Protein AF-A0A2V7RE16-F1 (afdb_monomer_lite)

Foldseek 3Di:
DAFEAELNRTDPVCPPPPDPVFWPDKDWFQAPVRDDPSRPDPRCRRIYIYTYGNVHHDPPDD

pLDDT: mean 85.07, std 10.39, range [45.22, 95.56]

Secondary structure (DSSP, 8-state):
-PEEEETTEE-TTHHHHS-GGGEEEEEEE-STTTS-GGG--TTGGG-EEEEEETT-------

Sequence (62 aa):
LPEFIVDGQVMNDFGPVTPIRDIVALEVYTGPTEVPGEYAGRYAGCGVIVVWTRSGPTRKRK

Structure (mmCIF, N/CA/C/O backbone):
data_AF-A0A2V7RE16-F1
#
_entry.id   AF-A0A2V7RE16-F1
#
loop_
_atom_site.group_PDB
_atom_site.id
_atom_site.type_symbol
_atom_site.label_atom_id
_atom_site.label_alt_id
_atom_site.label_comp_id
_atom_site.label_asym_id
_atom_site.label_entity_id
_atom_site.label_seq_id
_atom_site.pdbx_PDB_ins_code
_atom_site.Cartn_x
_atom_site.Cartn_y
_atom_site.Cartn_z
_atom_site.occupancy
_atom_site.B_iso_or_equiv
_atom_site.auth_seq_id
_atom_site.auth_comp_id
_atom_site.auth_asym_id
_atom_site.auth_atom_id
_atom_site.pdbx_PDB_model_num
ATOM 1 N N . LEU A 1 1 ? 3.352 10.489 0.723 1.00 78.94 1 LEU A N 1
ATOM 2 C CA . LEU A 1 1 ? 2.825 9.583 -0.325 1.00 78.94 1 LEU A CA 1
ATOM 3 C C . LEU A 1 1 ? 2.300 8.342 0.387 1.00 78.94 1 LEU A C 1
ATOM 5 O O . LEU A 1 1 ? 2.834 8.068 1.460 1.00 78.94 1 LEU A O 1
ATOM 9 N N . PRO A 1 2 ? 1.254 7.671 -0.123 1.00 86.56 2 PRO A N 1
ATOM 10 C CA . PRO A 1 2 ? 0.723 6.467 0.516 1.00 86.56 2 PRO A CA 1
ATOM 11 C C . PRO A 1 2 ? 1.788 5.365 0.585 1.00 86.56 2 PRO A C 1
ATOM 13 O O . PRO A 1 2 ? 2.723 5.353 -0.221 1.00 86.56 2 PRO A O 1
ATOM 16 N N . GLU A 1 3 ? 1.641 4.452 1.542 1.00 89.81 3 GLU A N 1
ATOM 17 C CA . GLU A 1 3 ? 2.470 3.246 1.643 1.00 89.81 3 GLU A CA 1
ATOM 18 C C . GLU A 1 3 ? 1.936 2.151 0.712 1.00 89.81 3 GLU A C 1
ATOM 20 O O . GLU A 1 3 ? 0.738 1.878 0.695 1.00 89.81 3 GLU A O 1
ATOM 25 N N . PHE A 1 4 ? 2.819 1.509 -0.052 1.00 90.38 4 PHE A N 1
ATOM 26 C CA . PHE A 1 4 ? 2.474 0.350 -0.876 1.00 90.38 4 PHE A CA 1
ATOM 27 C C . PHE A 1 4 ? 2.852 -0.938 -0.155 1.00 90.38 4 PHE A C 1
ATOM 29 O O . PHE A 1 4 ? 3.989 -1.095 0.295 1.00 90.38 4 PHE A O 1
ATOM 36 N N . ILE A 1 5 ? 1.910 -1.873 -0.074 1.00 90.94 5 ILE A N 1
ATOM 37 C CA . ILE A 1 5 ? 2.107 -3.186 0.537 1.00 90.94 5 ILE A CA 1
ATOM 38 C C . ILE A 1 5 ? 1.850 -4.243 -0.523 1.00 90.94 5 ILE A C 1
ATOM 40 O O . ILE A 1 5 ? 0.733 -4.377 -1.000 1.00 90.94 5 ILE A O 1
ATOM 44 N N . VAL A 1 6 ? 2.873 -5.007 -0.879 1.00 91.56 6 VAL A N 1
ATOM 45 C CA . VAL A 1 6 ? 2.815 -6.031 -1.923 1.00 91.56 6 VAL A CA 1
ATOM 46 C C . VAL A 1 6 ? 2.971 -7.378 -1.258 1.00 91.56 6 VAL A C 1
ATOM 48 O O . VAL A 1 6 ? 3.995 -7.639 -0.623 1.00 91.56 6 VAL A O 1
ATOM 51 N N . ASP A 1 7 ? 1.936 -8.211 -1.339 1.00 91.38 7 ASP A N 1
ATOM 52 C CA . ASP A 1 7 ? 1.929 -9.550 -0.742 1.00 91.38 7 ASP A CA 1
ATOM 53 C C . ASP A 1 7 ? 2.355 -9.544 0.748 1.00 91.38 7 ASP A C 1
ATOM 55 O O . ASP A 1 7 ? 3.029 -10.448 1.250 1.00 91.38 7 ASP A O 1
ATOM 59 N N . GLY A 1 8 ? 1.973 -8.478 1.462 1.00 89.81 8 GLY A N 1
ATOM 60 C CA . GLY A 1 8 ? 2.275 -8.260 2.878 1.00 89.81 8 GLY A CA 1
ATOM 61 C C . GLY A 1 8 ? 3.646 -7.641 3.178 1.00 89.81 8 GLY A C 1
ATOM 62 O O . GLY A 1 8 ? 4.040 -7.607 4.343 1.00 89.81 8 GLY A O 1
ATOM 63 N N . GLN A 1 9 ? 4.408 -7.180 2.182 1.00 88.75 9 GLN A N 1
ATOM 64 C CA . GLN A 1 9 ? 5.687 -6.478 2.364 1.00 88.75 9 GLN A CA 1
ATOM 65 C C . GLN A 1 9 ? 5.583 -5.016 1.923 1.00 88.75 9 GLN A C 1
ATOM 67 O O . GLN A 1 9 ? 5.052 -4.725 0.857 1.00 88.75 9 GLN A O 1
ATOM 72 N N . VAL A 1 10 ? 6.116 -4.087 2.723 1.00 88.94 10 VAL A N 1
ATOM 73 C CA . VAL A 1 10 ? 6.160 -2.666 2.345 1.00 88.94 10 VAL A CA 1
ATOM 74 C C . VAL A 1 10 ? 7.148 -2.487 1.189 1.00 88.94 10 VAL A C 1
ATOM 76 O O . VAL A 1 10 ? 8.343 -2.726 1.357 1.00 88.94 10 VAL A O 1
ATOM 79 N N . MET A 1 11 ? 6.647 -2.071 0.028 1.00 85.31 11 MET A N 1
ATOM 80 C CA . MET A 1 11 ? 7.397 -1.922 -1.224 1.00 85.31 11 MET A CA 1
ATOM 81 C C . MET A 1 11 ? 6.976 -0.641 -1.948 1.00 85.31 11 MET A C 1
ATOM 83 O O . MET A 1 11 ? 6.152 -0.649 -2.859 1.00 85.31 11 MET A O 1
ATOM 87 N N . ASN A 1 12 ? 7.560 0.489 -1.547 1.00 81.44 12 ASN A N 1
ATOM 88 C CA . ASN A 1 12 ? 7.272 1.799 -2.148 1.00 81.44 12 ASN A CA 1
ATOM 89 C C . ASN A 1 12 ? 7.945 2.009 -3.522 1.00 81.44 12 ASN A C 1
ATOM 91 O O . ASN A 1 12 ? 7.699 3.013 -4.186 1.00 81.44 12 ASN A O 1
ATOM 95 N N . ASP A 1 13 ? 8.772 1.062 -3.959 1.00 80.25 13 ASP A N 1
ATOM 96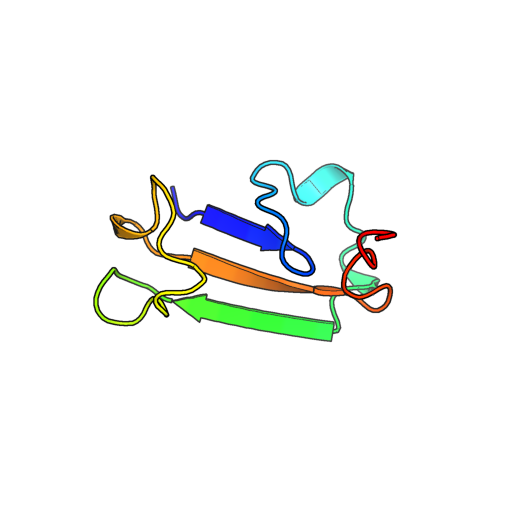 C CA . ASP A 1 13 ? 9.419 0.974 -5.270 1.00 80.25 13 ASP A CA 1
ATOM 97 C C . ASP A 1 13 ? 8.707 -0.020 -6.207 1.00 80.25 13 ASP A C 1
ATOM 99 O O . ASP A 1 13 ? 9.296 -0.495 -7.164 1.00 80.25 13 ASP A O 1
ATOM 103 N N . PHE A 1 14 ? 7.432 -0.323 -5.959 1.00 69.44 14 PHE A N 1
ATOM 104 C CA . PHE A 1 14 ? 6.601 -1.324 -6.642 1.00 69.44 14 PHE A CA 1
ATOM 105 C C . PHE A 1 14 ? 6.757 -1.459 -8.177 1.00 69.44 14 PHE A C 1
ATOM 107 O O . PHE A 1 14 ? 6.738 -2.572 -8.707 1.00 69.44 14 PHE A O 1
ATOM 114 N N . GLY A 1 15 ? 6.898 -0.341 -8.899 1.00 69.19 15 GLY A N 1
ATOM 115 C CA . GLY A 1 15 ? 6.760 -0.264 -10.361 1.00 69.19 15 GLY A CA 1
ATOM 116 C C . GLY A 1 15 ? 7.728 -1.114 -11.208 1.00 69.19 15 GLY A C 1
ATOM 117 O O . GLY A 1 15 ? 7.263 -1.770 -12.138 1.00 69.19 15 GLY A O 1
ATOM 118 N N . PRO A 1 16 ? 9.051 -1.134 -10.952 1.00 74.38 16 PRO A N 1
ATOM 119 C CA . PRO A 1 16 ? 10.008 -1.866 -11.784 1.00 74.38 16 PRO A CA 1
ATOM 120 C C . PRO A 1 16 ? 10.046 -3.374 -11.510 1.00 74.38 16 PRO A C 1
ATOM 122 O O . PRO A 1 16 ? 10.525 -4.130 -12.352 1.00 74.38 16 PRO A O 1
ATOM 125 N N . VAL A 1 17 ? 9.587 -3.811 -10.334 1.00 76.25 17 VAL A N 1
ATOM 126 C CA . VAL A 1 17 ? 9.782 -5.186 -9.839 1.00 76.25 17 VAL A CA 1
ATOM 127 C C . VAL A 1 17 ? 8.507 -6.021 -9.824 1.00 76.25 17 VAL A C 1
ATOM 129 O O . VAL A 1 17 ? 8.593 -7.242 -9.718 1.00 76.25 17 VAL A O 1
ATOM 132 N N . THR A 1 18 ? 7.338 -5.395 -9.981 1.00 80.00 18 THR A N 1
ATOM 133 C CA . THR A 1 18 ? 6.053 -6.102 -10.001 1.00 80.00 18 THR A CA 1
ATOM 134 C C . THR A 1 18 ? 5.388 -5.964 -11.367 1.00 80.00 18 THR A C 1
ATOM 136 O O . THR A 1 18 ? 4.883 -4.889 -11.701 1.00 80.00 18 THR A O 1
ATOM 139 N N . PRO A 1 19 ? 5.359 -7.027 -12.192 1.00 85.75 19 PRO A N 1
ATOM 140 C CA . PRO A 1 19 ? 4.653 -6.990 -13.462 1.00 85.75 19 PRO A CA 1
ATOM 141 C C . PRO A 1 19 ? 3.168 -6.689 -13.237 1.00 85.75 19 PRO A C 1
ATOM 143 O O . PRO A 1 19 ? 2.477 -7.418 -12.533 1.00 85.75 19 PRO A O 1
ATOM 146 N N . ILE A 1 20 ? 2.643 -5.652 -13.897 1.00 87.81 20 ILE A N 1
ATOM 147 C CA . ILE A 1 20 ? 1.233 -5.231 -13.753 1.00 87.81 20 ILE A CA 1
ATOM 148 C C . ILE A 1 20 ? 0.260 -6.389 -14.033 1.00 87.81 20 ILE A C 1
ATOM 150 O O . ILE A 1 20 ? -0.793 -6.491 -13.413 1.00 87.81 20 ILE A O 1
ATOM 154 N N . ARG A 1 21 ? 0.623 -7.298 -14.948 1.00 90.69 21 ARG A N 1
ATOM 155 C CA . ARG A 1 21 ? -0.191 -8.470 -15.312 1.00 90.69 21 ARG A CA 1
ATOM 156 C C . ARG A 1 21 ? -0.383 -9.463 -14.164 1.00 90.69 21 ARG A C 1
ATOM 158 O O . ARG A 1 21 ? -1.331 -10.247 -14.215 1.00 90.69 21 ARG A O 1
ATOM 165 N N . ASP A 1 22 ? 0.496 -9.441 -13.171 1.00 91.00 22 ASP A N 1
ATOM 166 C CA . ASP A 1 22 ? 0.460 -10.367 -12.044 1.00 91.00 22 ASP A CA 1
ATOM 167 C C . ASP A 1 22 ? -0.360 -9.832 -10.871 1.00 91.00 22 ASP A C 1
ATOM 169 O O . ASP A 1 22 ? -0.612 -10.586 -9.936 1.00 91.00 22 ASP A O 1
ATOM 173 N N . ILE A 1 23 ? -0.832 -8.582 -10.931 1.00 91.94 23 ILE A N 1
ATOM 174 C CA . ILE A 1 23 ? -1.749 -8.011 -9.941 1.00 91.94 23 ILE A CA 1
ATOM 175 C C . ILE A 1 23 ? -3.109 -8.701 -10.076 1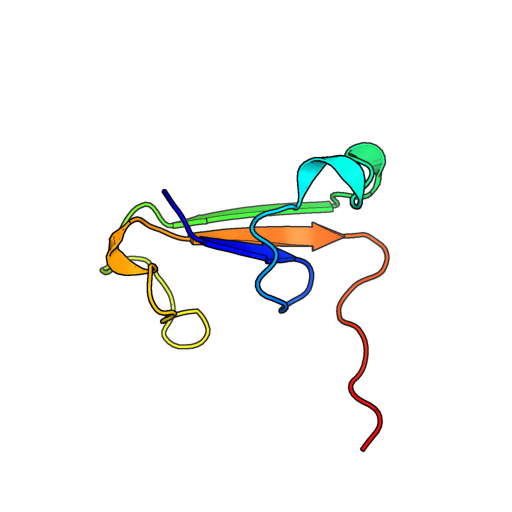.00 91.94 23 ILE A C 1
ATOM 177 O O . ILE A 1 23 ? -3.722 -8.682 -11.144 1.00 91.94 23 ILE A O 1
ATOM 181 N N . VAL A 1 24 ? -3.584 -9.304 -8.988 1.00 95.56 24 VAL A N 1
ATOM 182 C CA . VAL A 1 24 ? -4.898 -9.968 -8.935 1.00 95.56 24 VAL A CA 1
ATOM 183 C C . VAL A 1 24 ? -5.942 -9.136 -8.204 1.00 95.56 24 VAL A C 1
ATOM 185 O O . VAL A 1 24 ? -7.129 -9.268 -8.491 1.00 95.56 24 VAL A O 1
ATOM 188 N N . ALA A 1 25 ? -5.511 -8.275 -7.283 1.00 95.00 25 ALA A N 1
ATOM 189 C CA . ALA A 1 25 ? -6.382 -7.383 -6.534 1.00 95.00 25 ALA A CA 1
ATOM 190 C C . ALA A 1 25 ? -5.614 -6.153 -6.034 1.00 95.00 25 ALA A C 1
ATOM 192 O O . ALA A 1 25 ? -4.393 -6.195 -5.848 1.00 95.00 25 ALA A O 1
ATOM 193 N N . LEU A 1 26 ? -6.365 -5.078 -5.802 1.00 93.94 26 LEU A N 1
ATOM 194 C CA . LEU A 1 26 ? -5.909 -3.841 -5.182 1.00 93.94 26 LEU A CA 1
ATOM 195 C C . LEU A 1 26 ? -6.939 -3.397 -4.151 1.00 93.94 26 LEU A C 1
ATOM 197 O O . LEU A 1 26 ? -8.135 -3.386 -4.445 1.00 93.94 26 LEU A O 1
ATOM 201 N N . GLU A 1 27 ? -6.467 -2.978 -2.986 1.00 95.06 27 GLU A N 1
ATOM 202 C CA . GLU A 1 27 ? -7.287 -2.334 -1.967 1.00 95.06 27 GLU A CA 1
ATOM 203 C C . GLU A 1 27 ? -6.652 -1.001 -1.594 1.00 95.06 27 GLU A C 1
ATOM 205 O O . GLU A 1 27 ? -5.435 -0.888 -1.441 1.00 95.06 27 GLU A O 1
ATOM 210 N N . VAL A 1 28 ? -7.484 0.033 -1.527 1.00 94.81 28 VAL A N 1
ATOM 211 C CA . VAL A 1 28 ? -7.042 1.413 -1.356 1.00 94.81 28 VAL A CA 1
ATOM 212 C C . VAL A 1 28 ? -7.697 1.966 -0.107 1.00 94.81 28 VAL A C 1
ATOM 214 O O . VAL A 1 28 ? -8.915 2.118 -0.062 1.00 94.81 28 VAL A O 1
ATOM 217 N N . TYR A 1 29 ? -6.870 2.312 0.871 1.00 94.31 29 TYR A N 1
ATOM 218 C CA . TYR A 1 29 ? -7.276 3.013 2.081 1.00 94.31 29 TYR A CA 1
ATOM 219 C C . TYR A 1 29 ? -6.789 4.450 1.995 1.00 94.31 29 TYR A C 1
ATOM 221 O O . TYR A 1 29 ? -5.590 4.704 1.854 1.00 94.31 29 TYR A O 1
ATOM 229 N N . THR A 1 30 ? -7.707 5.405 2.070 1.00 91.88 30 THR A N 1
ATOM 230 C CA . THR A 1 30 ? -7.404 6.813 1.773 1.00 91.88 30 THR A CA 1
ATOM 231 C C . THR A 1 30 ? -6.953 7.614 2.988 1.00 91.88 30 THR A C 1
ATOM 233 O O . THR A 1 30 ? -6.450 8.729 2.844 1.00 91.88 30 THR A O 1
ATOM 236 N N . GLY A 1 31 ? -7.077 7.047 4.187 1.00 88.31 31 GLY A N 1
ATOM 237 C CA . GLY A 1 31 ? -6.673 7.717 5.410 1.00 88.31 31 GLY A CA 1
ATOM 238 C C . GLY A 1 31 ? -6.627 6.805 6.635 1.00 88.31 31 GLY A C 1
ATOM 239 O O . GLY A 1 31 ? -7.062 5.655 6.587 1.00 88.31 31 GLY A O 1
ATOM 240 N N . PR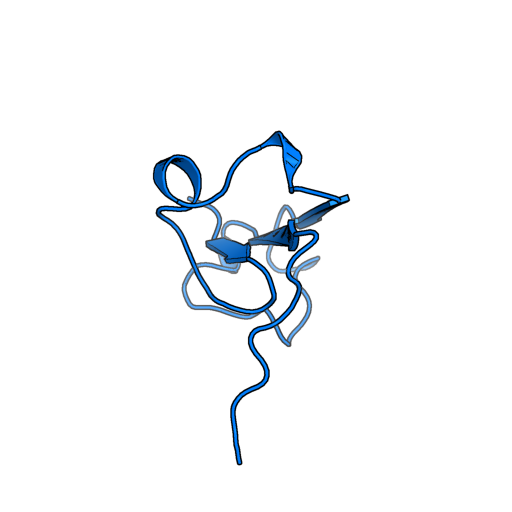O A 1 32 ? -6.134 7.330 7.767 1.00 87.06 32 PRO A N 1
ATOM 241 C CA . PRO A 1 32 ? -5.845 6.549 8.971 1.00 87.06 32 PRO A CA 1
ATOM 242 C C . PRO A 1 32 ? -7.080 5.927 9.633 1.00 87.06 32 PRO A C 1
ATOM 244 O O . PRO A 1 32 ? -6.936 5.024 10.447 1.00 87.06 32 PRO A O 1
ATOM 247 N N . THR A 1 33 ? -8.285 6.402 9.315 1.00 90.12 33 THR A N 1
ATOM 248 C CA . THR A 1 33 ? -9.543 5.831 9.820 1.00 90.12 33 THR A CA 1
ATOM 249 C C . THR A 1 33 ? -9.960 4.565 9.079 1.00 90.12 33 THR A C 1
ATOM 251 O O . THR A 1 33 ? -10.745 3.788 9.610 1.00 90.12 33 THR A O 1
ATOM 254 N N . GLU A 1 34 ? -9.470 4.382 7.853 1.00 89.81 34 GLU A N 1
ATOM 255 C CA . GLU A 1 34 ? -9.777 3.229 7.003 1.00 89.81 34 GLU A CA 1
ATOM 256 C C . GLU A 1 34 ? -8.674 2.174 7.058 1.00 89.81 34 GLU A C 1
ATOM 258 O O . GLU A 1 34 ? -8.958 1.007 6.823 1.00 89.8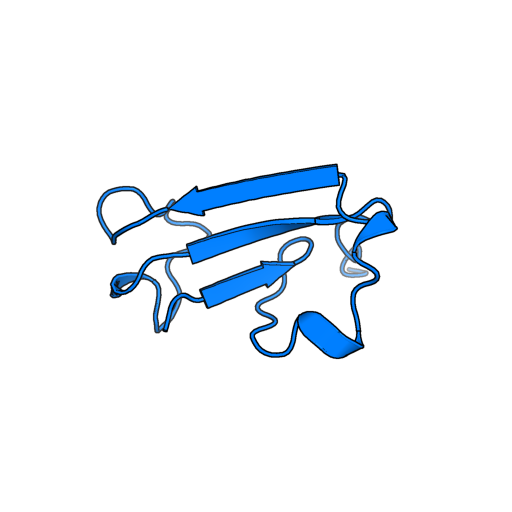1 34 GLU A O 1
ATOM 263 N N . VAL A 1 35 ? -7.433 2.574 7.365 1.00 91.88 35 VAL A N 1
ATOM 264 C CA . VAL A 1 35 ? -6.274 1.675 7.378 1.00 91.88 35 VAL A CA 1
ATOM 265 C C . VAL A 1 35 ? -6.392 0.649 8.519 1.00 91.88 35 VAL A C 1
ATOM 267 O O . VAL A 1 35 ? -6.385 1.033 9.693 1.00 91.88 35 VAL A O 1
ATOM 270 N N . PRO A 1 36 ? -6.433 -0.659 8.205 1.00 90.62 36 PRO A N 1
ATOM 271 C CA . PRO A 1 36 ? -6.375 -1.723 9.201 1.00 90.62 36 PRO A CA 1
ATOM 272 C C . PRO A 1 36 ? -5.108 -1.666 10.062 1.00 90.62 36 PRO A C 1
ATOM 274 O O . PRO A 1 36 ? -4.028 -1.302 9.593 1.00 90.62 36 PRO A O 1
ATOM 277 N N . GLY A 1 37 ? -5.211 -2.106 11.320 1.00 87.94 37 GLY A N 1
ATOM 278 C CA . GLY A 1 37 ? -4.095 -2.070 12.274 1.00 87.94 37 GLY A CA 1
ATOM 279 C C . GLY A 1 37 ? -2.861 -2.873 11.838 1.00 87.94 37 GLY A C 1
ATOM 280 O O . GLY A 1 37 ? -1.740 -2.493 12.161 1.00 87.94 37 GLY A O 1
ATOM 281 N N . GLU A 1 38 ? -3.039 -3.942 11.058 1.00 87.00 38 GLU A N 1
ATOM 282 C CA . GLU A 1 38 ? -1.936 -4.714 10.459 1.00 87.00 38 GLU A CA 1
ATOM 283 C C . GLU A 1 38 ? -1.101 -3.920 9.440 1.00 87.00 38 GLU A C 1
ATOM 285 O O . GLU A 1 38 ? 0.061 -4.250 9.203 1.00 87.00 38 GLU A O 1
ATOM 290 N N . TYR A 1 39 ? -1.672 -2.851 8.882 1.00 89.06 39 TYR A N 1
ATOM 291 C CA . TYR A 1 39 ? -1.038 -1.954 7.920 1.00 89.06 39 TYR A CA 1
ATOM 292 C C . TYR A 1 39 ? -0.728 -0.578 8.520 1.00 89.06 39 TYR A C 1
ATOM 294 O O . TYR A 1 39 ? -0.407 0.354 7.782 1.00 89.06 39 TYR A O 1
ATOM 302 N N . ALA A 1 40 ? -0.796 -0.434 9.849 1.00 82.62 40 ALA A N 1
ATOM 303 C CA . ALA A 1 40 ? -0.442 0.790 10.564 1.00 82.62 40 ALA A CA 1
ATOM 304 C C . ALA A 1 40 ? 1.085 1.024 10.547 1.00 82.62 40 ALA A C 1
ATOM 306 O O . ALA A 1 40 ? 1.785 0.867 11.549 1.00 82.62 40 ALA A O 1
ATOM 307 N N . GLY A 1 41 ? 1.606 1.356 9.364 1.00 78.88 41 GLY A N 1
ATOM 308 C CA . GLY A 1 41 ? 2.994 1.708 9.090 1.00 78.88 41 GLY A CA 1
ATOM 309 C C . GLY A 1 41 ? 3.323 3.169 9.396 1.00 78.88 41 GLY A C 1
ATOM 310 O O . GLY A 1 41 ? 2.510 3.938 9.915 1.00 78.88 41 GLY A O 1
ATOM 311 N N . ARG A 1 42 ? 4.553 3.576 9.064 1.00 79.06 42 ARG A N 1
ATOM 312 C CA . ARG A 1 42 ? 5.074 4.916 9.385 1.00 79.06 42 ARG A CA 1
ATOM 313 C C . ARG A 1 42 ? 4.368 6.019 8.593 1.00 79.06 42 ARG A C 1
ATOM 315 O O . ARG A 1 42 ? 4.328 7.158 9.058 1.00 79.06 42 ARG A O 1
ATOM 322 N N . TYR A 1 43 ? 3.831 5.694 7.420 1.00 78.69 43 TYR A N 1
ATOM 323 C CA . TYR A 1 43 ? 3.164 6.639 6.524 1.00 78.69 43 TYR A CA 1
ATOM 324 C C . TYR A 1 43 ? 1.688 6.304 6.284 1.00 78.69 43 TYR A C 1
ATOM 326 O O . TYR A 1 43 ? 1.044 6.981 5.485 1.00 78.69 43 TYR A O 1
ATOM 334 N N . ALA A 1 44 ? 1.122 5.359 7.040 1.00 80.62 44 ALA A N 1
ATOM 335 C CA . ALA A 1 44 ? -0.293 4.990 7.002 1.00 80.62 44 ALA A CA 1
ATOM 336 C C . ALA A 1 44 ? -1.257 6.180 7.191 1.00 80.62 44 ALA A C 1
ATOM 338 O O . ALA A 1 44 ? -2.387 6.151 6.712 1.00 80.62 44 ALA A O 1
ATOM 339 N N . GLY A 1 45 ? -0.806 7.273 7.821 1.00 84.94 45 GLY A N 1
ATOM 340 C CA . GLY A 1 45 ? -1.569 8.524 7.912 1.00 84.94 45 GLY A CA 1
ATOM 341 C C . GLY A 1 45 ? -1.862 9.196 6.561 1.00 84.94 45 GLY A C 1
ATOM 342 O O . GLY A 1 45 ? -2.792 9.990 6.472 1.00 84.94 45 GLY A O 1
ATOM 343 N N . CYS A 1 46 ? -1.105 8.877 5.507 1.00 88.38 46 CYS A N 1
ATOM 344 C CA . CYS A 1 46 ? -1.356 9.319 4.132 1.00 88.38 46 CYS A CA 1
ATOM 345 C C . CYS A 1 46 ? -2.163 8.301 3.303 1.00 88.38 46 CYS A C 1
ATOM 347 O O . CYS A 1 46 ? -2.320 8.513 2.101 1.00 88.38 46 CYS A O 1
ATOM 349 N N . GLY A 1 47 ? -2.626 7.209 3.920 1.00 91.31 47 GLY A N 1
ATOM 350 C CA . GLY A 1 47 ? -3.269 6.084 3.249 1.00 91.31 47 GLY A CA 1
ATOM 351 C C . GLY A 1 47 ? -2.308 4.944 2.900 1.00 91.31 47 GLY A C 1
ATOM 352 O O . GLY A 1 47 ? -1.082 5.081 2.966 1.00 91.31 47 GLY A O 1
ATOM 353 N N . VAL A 1 48 ? -2.886 3.806 2.526 1.00 93.62 48 VAL A N 1
ATOM 354 C CA . VAL A 1 48 ? -2.177 2.567 2.179 1.00 93.62 48 VAL A CA 1
ATOM 355 C C . VAL A 1 48 ? -2.812 1.961 0.934 1.00 93.62 48 VAL A C 1
ATOM 357 O O . VAL A 1 48 ? -4.034 1.930 0.805 1.00 93.62 48 VAL A O 1
ATOM 360 N N . ILE A 1 49 ? -1.980 1.461 0.025 1.00 93.12 49 ILE A N 1
ATOM 361 C CA . ILE A 1 49 ? -2.405 0.690 -1.142 1.00 93.12 49 ILE A CA 1
ATOM 362 C C . ILE A 1 49 ? -1.880 -0.733 -0.972 1.00 93.12 49 ILE A C 1
ATOM 364 O O . ILE A 1 49 ? -0.670 -0.968 -1.016 1.00 93.12 49 ILE A O 1
ATOM 368 N N . VAL A 1 50 ? -2.792 -1.681 -0.773 1.00 94.12 50 VAL A N 1
ATOM 369 C CA . VAL A 1 50 ? -2.473 -3.105 -0.659 1.00 94.12 50 VAL A CA 1
ATOM 370 C C . VAL A 1 50 ? -2.627 -3.758 -2.024 1.00 94.12 50 VAL A C 1
ATOM 372 O O . VAL A 1 50 ? -3.620 -3.565 -2.725 1.00 94.12 50 VAL A O 1
ATOM 375 N N . VAL A 1 51 ? -1.613 -4.520 -2.409 1.00 92.81 51 VAL A N 1
ATOM 376 C CA . VAL A 1 51 ? -1.493 -5.201 -3.689 1.00 92.81 51 VAL A CA 1
ATOM 377 C C . VAL A 1 51 ? -1.320 -6.687 -3.432 1.00 92.81 51 VAL A C 1
ATOM 379 O O . VAL A 1 51 ? -0.398 -7.102 -2.726 1.00 92.81 51 VAL A O 1
ATOM 382 N N . TRP A 1 52 ? -2.165 -7.489 -4.071 1.00 94.12 52 TRP A N 1
ATOM 383 C CA . TRP A 1 52 ? -1.985 -8.935 -4.131 1.00 94.12 52 TRP A CA 1
ATOM 384 C C . TRP A 1 52 ? -1.523 -9.328 -5.520 1.00 94.12 52 TRP A C 1
ATOM 386 O O . TRP A 1 52 ? -2.125 -8.920 -6.523 1.00 94.12 52 TRP A O 1
ATOM 396 N N . THR A 1 53 ? -0.475 -10.144 -5.581 1.00 92.75 53 THR A N 1
ATOM 397 C CA . THR A 1 53 ? 0.011 -10.722 -6.832 1.00 92.75 53 THR A CA 1
ATOM 398 C C . THR A 1 53 ? -0.327 -12.206 -6.921 1.00 92.75 53 THR A C 1
ATOM 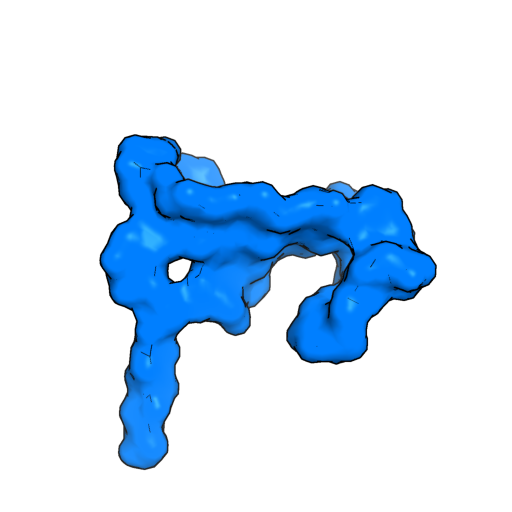400 O O . THR A 1 53 ? -0.653 -12.861 -5.931 1.00 92.75 53 THR A O 1
ATOM 403 N N . ARG A 1 54 ? -0.218 -12.777 -8.124 1.00 92.12 54 ARG A N 1
ATOM 404 C CA . ARG A 1 54 ? -0.361 -14.228 -8.334 1.00 92.12 54 ARG A CA 1
ATOM 405 C C . ARG A 1 54 ? 0.659 -15.056 -7.548 1.00 92.12 54 ARG A C 1
ATOM 407 O O . ARG A 1 54 ? 0.384 -16.221 -7.276 1.00 92.12 54 ARG A O 1
ATOM 414 N N . SER A 1 55 ? 1.819 -14.486 -7.218 1.00 88.62 55 SER A N 1
ATOM 415 C CA . SER A 1 55 ? 2.857 -15.163 -6.430 1.00 88.62 55 SER A CA 1
ATOM 416 C C . SER A 1 55 ? 2.438 -15.318 -4.968 1.00 88.62 55 SER A C 1
ATOM 418 O O . SER A 1 55 ? 2.753 -16.330 -4.340 1.00 88.62 55 SER A O 1
ATOM 420 N N . GLY A 1 56 ? 1.698 -14.335 -4.450 1.00 85.81 56 GLY A N 1
ATOM 421 C CA . GLY A 1 56 ? 1.243 -14.284 -3.070 1.00 85.81 56 GLY A CA 1
ATOM 422 C C . GLY A 1 56 ? 2.368 -14.042 -2.052 1.00 85.81 56 GLY A C 1
ATOM 423 O O . GLY A 1 56 ? 3.533 -13.855 -2.415 1.00 85.81 56 GLY A O 1
ATOM 424 N N . PRO A 1 57 ? 2.035 -14.050 -0.746 1.00 82.06 57 PRO A N 1
ATOM 425 C CA . PRO A 1 57 ? 2.983 -13.776 0.331 1.00 82.06 57 PRO A CA 1
ATOM 426 C C . PRO A 1 57 ? 4.182 -14.713 0.292 1.00 82.06 57 PRO A C 1
ATOM 428 O O . PRO A 1 57 ? 4.034 -15.940 0.300 1.00 82.06 57 PRO A O 1
ATOM 431 N N . THR A 1 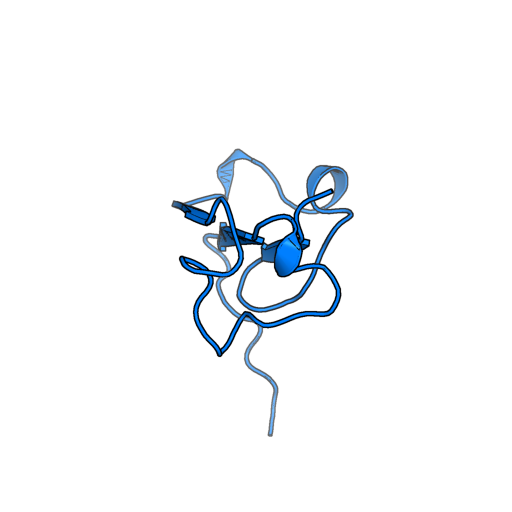58 ? 5.391 -14.145 0.341 1.00 69.19 58 THR A N 1
ATOM 432 C CA . THR A 1 58 ? 6.586 -14.955 0.580 1.00 69.19 58 THR A CA 1
ATOM 433 C C . THR A 1 58 ? 6.448 -15.591 1.960 1.00 69.19 58 THR A C 1
ATOM 435 O O . THR A 1 58 ? 6.471 -14.927 2.998 1.00 69.19 58 THR A O 1
ATOM 438 N N . ARG A 1 59 ? 6.235 -16.910 1.992 1.00 60.75 59 ARG A N 1
ATOM 439 C CA . ARG A 1 59 ? 6.130 -17.658 3.245 1.00 60.75 59 ARG A CA 1
ATOM 440 C C . ARG A 1 59 ? 7.440 -17.470 4.004 1.00 60.75 59 ARG A C 1
ATOM 442 O O . ARG A 1 59 ? 8.449 -18.065 3.631 1.00 60.75 59 ARG A O 1
ATOM 449 N N . LYS A 1 60 ? 7.437 -16.660 5.070 1.00 57.00 60 LYS A N 1
ATOM 450 C CA . LYS A 1 60 ? 8.590 -16.583 5.974 1.00 57.00 60 LYS A CA 1
ATOM 451 C C . LYS A 1 60 ? 8.849 -17.995 6.492 1.00 57.00 60 LYS A C 1
ATOM 453 O O . LYS A 1 60 ? 8.009 -18.580 7.179 1.00 57.00 60 LYS A O 1
ATOM 458 N N . ARG A 1 61 ? 9.974 -18.580 6.079 1.00 55.41 61 ARG A N 1
ATOM 459 C CA . ARG A 1 61 ? 10.419 -19.885 6.563 1.00 55.41 61 ARG A CA 1
ATOM 460 C C . ARG A 1 61 ? 10.709 -19.709 8.057 1.00 55.41 61 ARG A C 1
ATOM 462 O O . ARG A 1 61 ? 11.535 -18.867 8.399 1.00 55.41 61 ARG A O 1
ATOM 469 N N . LYS A 1 62 ? 9.939 -20.404 8.901 1.00 45.22 62 LYS A N 1
ATOM 470 C CA . LYS A 1 62 ? 10.183 -20.483 10.348 1.00 45.22 62 LYS A CA 1
ATOM 471 C C . LYS A 1 62 ? 11.553 -21.087 10.624 1.00 45.22 62 LYS A C 1
ATOM 473 O O . LYS A 1 62 ? 11.976 -21.946 9.814 1.00 45.22 62 LYS A O 1
#

Radius of gyration: 11.7 Å; chains: 1; bounding box: 20×30×28 Å